Protein 8HT3 (pdb70)

Foldseek 3Di:
DAKAKPDQEDEEEAQAKDKIKIADDDDPFWFDDKWKWWAAPVDPDIHTDDADDQWHKDADGVRRMIMIMGGRDDQVSQTWMKMKTASDDPRIHIHPTYGYGYDD

Secondary structure (DSSP, 8-state):
-EEEEE-SEEEEETT--EEEEEEEES-SS---EEEEEEE-TT-SSPEEPPPBTTEEEEEETTTTEEEEEE-S--GGG-EEEEEEEESSSS-EEE---EEEEEE-

Solvent-accessible surface area: 5960 Å² total; per-residue (Å²): 69,87,9,24,8,75,45,156,73,20,88,64,75,54,49,71,51,2,52,0,78,4,16,7,126,115,33,125,125,44,8,94,43,17,5,1,26,60,57,38,134,78,67,112,186,81,48,114,14,114,62,42,71,78,29,50,68,76,64,71,119,119,125,48,49,5,20,0,62,0,108,92,0,60,63,136,4,44,6,45,0,21,0,50,0,55,12,20,65,242,71,16,60,63,9,67,5,0,144,3,65,4,94,136

Nearest PDB structures (foldseek):
  8ht3-assembly1_A  TM=1.010E+00  e=1.288E-20  Okamejei kenojei
  4hgk-assembly2_C  TM=9.627E-01  e=6.418E-14  Squalus acanthias
  2z8w-assembly2_C  TM=9.304E-01  e=5.181E-14  Orectolobus maculatus
  4hgm-assembly1_A  TM=9.399E-01  e=1.220E-12  Squalus acanthias
  5l8k-assembly1_B  TM=9.433E-01  e=1.512E-12  Orectolobus maculatus

Radius of gyration: 13.49 Å; Cα contacts (8 Å, |Δi|>4): 267; chains: 1; bounding box: 20×30×41 Å

Sequence (104 aa):
VHVAQTPRSATKESGETLTINCALRDTSYGLHSTAWYRQTPGQSRRDQLTIGGRYVKTVNKPQKTFSLQIRNLVVEDTATYTCRGWVGGREGYEGAGTKLTVKP

Structure (mmCIF, N/CA/C/O backbone):
data_8HT3
#
_entry.id   8HT3
#
_cell.length_a   43.901
_cell.length_b   72.213
_cell.length_c   70.139
_cell.angle_alpha   90.00
_cell.angle_beta   90.00
_cell.angle_gamma   90.00
#
_symmetry.space_group_name_H-M   'C 2 2 21'
#
loop_
_entity.id
_entity.type
_entity.pdbx_description
1 polymer 'New Antigen Receptor variable domain'
2 water water
#
loop_
_atom_site.group_PDB
_atom_site.id
_atom_site.type_symbol
_atom_site.label_atom_id
_atom_site.label_alt_id
_atom_site.label_comp_id
_atom_site.label_asym_id
_atom_site.label_entity_id
_atom_site.label_seq_id
_atom_site.pdbx_PDB_ins_code
_atom_site.Cartn_x
_atom_site.Cartn_y
_atom_site.Cartn_z
_atom_site.occupancy
_atom_site.B_iso_or_equiv
_atom_site.auth_seq_id
_atom_site.auth_comp_id
_atom_site.auth_asym_id
_atom_site.auth_atom_id
_atom_site.pdbx_PDB_model_num
ATOM 1 N N . VAL A 1 1 ? 26.091 27.692 22.423 1.00 15.38 1 VAL A N 1
ATOM 2 C CA . VAL A 1 1 ? 26.919 27.022 23.413 1.00 15.03 1 VAL A CA 1
ATOM 3 C C . VAL A 1 1 ? 27.188 27.915 24.623 1.00 20.90 1 VAL A C 1
ATOM 4 O O . VAL A 1 1 ? 27.571 29.079 24.490 1.00 19.14 1 VAL A O 1
ATOM 8 N N . HIS A 1 2 ? 26.968 27.353 25.809 1.00 16.00 2 HIS A N 1
ATOM 9 C CA . HIS A 1 2 ? 27.163 28.066 27.063 1.00 10.30 2 HIS A CA 1
ATOM 10 C C . HIS A 1 2 ? 27.261 27.044 28.186 1.00 14.47 2 HIS A C 1
ATOM 11 O O . HIS A 1 2 ? 27.077 25.842 27.979 1.00 9.89 2 HIS A O 1
ATOM 18 N N . VAL A 1 3 ? 27.550 27.542 29.385 1.00 12.40 3 VAL A N 1
ATOM 19 C CA . VAL A 1 3 ? 27.630 26.722 30.590 1.00 14.18 3 VAL A CA 1
ATOM 20 C C . VAL A 1 3 ? 26.664 27.298 31.615 1.00 11.24 3 VAL A C 1
ATOM 21 O O . VAL A 1 3 ? 26.777 28.472 31.991 1.00 14.55 3 VAL A O 1
ATOM 25 N N . ALA A 1 4 ? 25.716 26.480 32.062 1.00 14.43 4 ALA A N 1
ATOM 26 C CA . ALA A 1 4 ? 24.778 26.873 33.104 1.00 14.65 4 ALA A CA 1
ATOM 27 C C . ALA A 1 4 ? 25.365 26.504 34.461 1.00 9.55 4 ALA A C 1
ATOM 28 O O . ALA A 1 4 ? 25.590 25.324 34.744 1.00 19.03 4 ALA A O 1
ATOM 30 N N . GLN A 1 5 ? 25.613 27.509 35.295 1.00 15.82 5 GLN A N 1
ATOM 31 C CA . GLN A 1 5 ? 26.215 27.318 36.610 1.00 15.92 5 GLN A CA 1
ATOM 32 C C . GLN A 1 5 ? 25.175 27.585 37.691 1.00 15.82 5 GLN A C 1
ATOM 33 O O . GLN A 1 5 ? 24.616 28.685 37.764 1.00 15.82 5 GLN A O 1
ATOM 39 N N . THR A 1 6 ? 24.920 26.579 38.527 1.00 15.82 6 THR A N 1
ATOM 40 C CA . THR A 1 6 ? 24.037 26.711 39.670 1.00 16.76 6 THR A CA 1
ATOM 41 C C . THR A 1 6 ? 24.763 26.287 40.941 1.00 21.03 6 THR A C 1
ATOM 42 O O . THR A 1 6 ? 25.548 25.332 40.913 1.00 19.21 6 THR A O 1
ATOM 46 N N . PRO A 1 7 ? 24.531 26.973 42.071 1.00 15.82 7 PRO A N 1
ATOM 47 C CA . PRO A 1 7 ? 23.644 28.132 42.203 1.00 15.82 7 PRO A CA 1
ATOM 48 C C . PRO A 1 7 ? 24.325 29.450 41.845 1.00 16.34 7 PRO A C 1
ATOM 49 O O . PRO A 1 7 ? 25.553 29.523 41.834 1.00 28.88 7 PRO A O 1
ATOM 53 N N . ARG A 1 8 ? 23.526 30.480 41.556 1.00 11.86 8 ARG A N 1
ATOM 54 C CA . ARG A 1 8 ? 24.095 31.792 41.268 1.00 21.80 8 ARG A CA 1
ATOM 55 C C . ARG A 1 8 ? 24.716 32.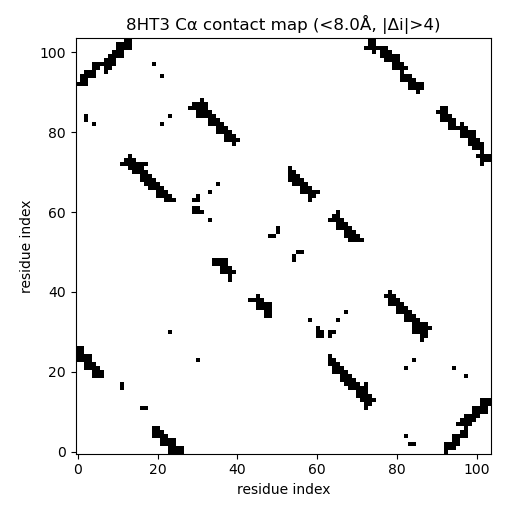419 42.510 1.00 15.17 8 ARG A C 1
ATOM 56 O O . ARG A 1 8 ? 25.719 33.133 42.408 1.00 13.93 8 ARG A O 1
ATOM 64 N N . SER A 1 9 ? 24.140 32.166 43.682 1.00 10.7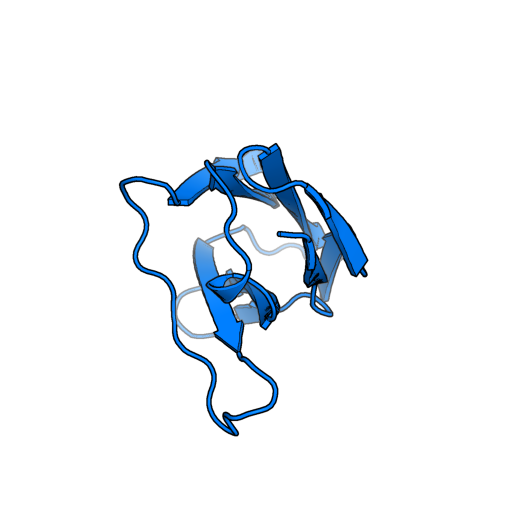7 9 SER A N 1
ATOM 65 C CA . SER A 1 9 ? 24.680 32.685 44.930 1.00 20.74 9 SER A CA 1
ATOM 66 C C . SER A 1 9 ? 24.222 31.781 46.065 1.00 19.42 9 SER A C 1
ATOM 67 O O . SER A 1 9 ? 23.204 31.093 45.960 1.00 19.36 9 SER A O 1
ATOM 70 N N . ALA A 1 10 ? 24.990 31.789 47.152 1.00 10.8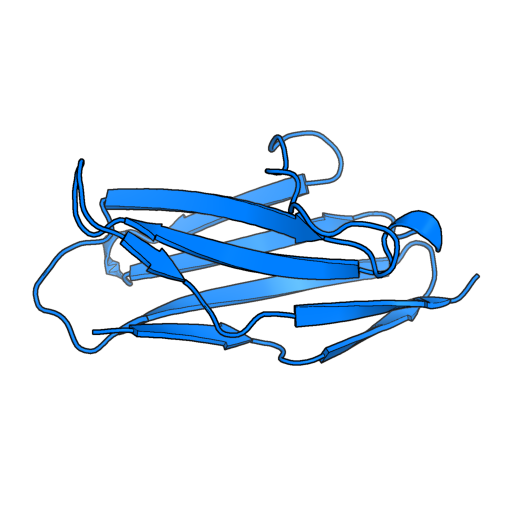6 10 ALA A N 1
ATOM 71 C CA . ALA A 1 10 ? 24.698 30.908 48.273 1.00 11.89 10 ALA A CA 1
ATOM 72 C C . ALA A 1 10 ? 25.292 31.482 49.551 1.00 12.63 10 ALA A C 1
ATOM 73 O O . ALA A 1 10 ? 26.379 32.066 49.532 1.00 11.76 10 ALA A O 1
ATOM 75 N N . THR A 1 11 ? 24.567 31.307 50.654 1.00 7.95 11 THR A N 1
ATOM 76 C CA . THR A 1 11 ? 25.037 31.646 51.991 1.00 9.70 11 THR A CA 1
ATOM 77 C C . THR A 1 11 ? 25.030 30.375 52.826 1.00 14.37 11 THR A C 1
ATOM 78 O O . THR A 1 11 ? 23.989 29.721 52.956 1.00 23.22 11 THR A O 1
ATOM 82 N N . LYS A 1 12 ? 26.185 30.023 53.385 1.00 12.79 12 LYS A N 1
ATOM 83 C CA . LYS A 1 12 ? 26.341 28.774 54.112 1.00 12.75 12 LYS A CA 1
ATOM 84 C C . LYS A 1 12 ? 26.998 29.030 55.462 1.00 20.46 12 LYS A C 1
ATOM 85 O O . LYS A 1 12 ? 27.638 30.061 55.684 1.00 12.92 12 LYS A O 1
ATOM 91 N N . GLU A 1 13 ? 26.824 28.067 56.364 1.00 16.16 13 GLU A N 1
ATOM 92 C CA . GLU A 1 13 ? 27.466 28.101 57.668 1.00 20.10 13 GLU A CA 1
ATOM 93 C C . GLU A 1 13 ? 28.897 27.584 57.569 1.00 15.22 13 GLU A C 1
ATOM 94 O O . GLU A 1 13 ? 29.277 26.902 56.614 1.00 20.07 13 GLU A O 1
ATOM 100 N N . SER A 1 14 ? 29.694 27.911 58.583 1.00 14.82 14 SER A N 1
ATOM 101 C CA . SER A 1 14 ? 31.015 27.312 58.697 1.00 12.14 14 SER A CA 1
ATOM 102 C C . SER A 1 14 ? 30.883 25.819 58.966 1.00 14.79 14 SER A C 1
ATOM 103 O O . SER A 1 14 ? 30.028 25.384 59.742 1.00 18.39 14 SER A O 1
ATOM 106 N N . GLY A 1 15 ? 31.730 25.031 58.310 1.00 11.96 15 GLY A N 1
ATOM 107 C CA . GLY A 1 15 ? 31.688 23.591 58.441 1.00 12.50 15 GLY A CA 1
ATOM 108 C C . GLY A 1 15 ? 30.711 22.888 57.525 1.00 20.51 15 GLY A C 1
ATOM 109 O O . GLY A 1 15 ? 30.663 21.651 57.532 1.00 24.14 15 GLY A O 1
ATOM 110 N N . GLU A 1 16 ? 29.930 23.628 56.742 1.00 18.07 16 GLU A N 1
ATOM 111 C CA . GLU A 1 16 ? 29.008 23.036 55.788 1.00 21.48 16 GLU A CA 1
ATOM 112 C C . GLU A 1 16 ? 29.732 22.742 54.475 1.00 22.95 16 GLU A C 1
ATOM 113 O O . GLU A 1 16 ? 30.930 22.990 54.322 1.00 17.37 16 GLU A O 1
ATOM 119 N N . THR A 1 17 ? 28.992 22.203 53.509 1.00 17.04 17 THR A N 1
ATOM 120 C CA . THR A 1 17 ? 29.525 21.885 52.192 1.00 16.09 17 THR A CA 1
ATOM 121 C C . THR A 1 17 ? 28.735 22.641 51.134 1.00 16.72 17 THR A C 1
ATOM 122 O O . THR A 1 17 ? 27.500 22.656 51.167 1.00 23.04 17 THR A O 1
ATOM 126 N N . LEU A 1 18 ? 29.449 23.274 50.208 1.00 9.95 18 LEU A N 1
ATOM 127 C CA . LEU A 1 18 ? 28.844 23.928 49.057 1.00 9.16 18 LEU A CA 1
ATOM 128 C C . LEU A 1 18 ? 29.003 23.045 47.828 1.00 7.79 18 LEU A C 1
ATOM 129 O O . LEU A 1 18 ? 30.061 22.446 47.614 1.00 15.28 18 LEU A O 1
ATOM 134 N N . THR A 1 19 ? 27.946 22.962 47.024 1.00 10.77 19 THR A N 1
ATOM 135 C CA . THR A 1 19 ? 27.959 22.191 45.787 1.00 13.46 19 THR A CA 1
ATOM 136 C C . THR A 1 19 ? 27.557 23.105 44.640 1.00 9.15 19 THR A C 1
ATOM 137 O O . THR A 1 19 ? 26.490 23.725 44.682 1.00 14.05 19 THR A O 1
ATOM 141 N N . ILE A 1 20 ? 28.413 23.194 43.626 1.00 11.03 20 ILE A N 1
ATOM 142 C CA . ILE A 1 20 ? 28.151 23.978 42.425 1.00 19.45 20 ILE A CA 1
ATOM 143 C C . ILE A 1 20 ? 27.983 23.014 41.261 1.00 15.95 20 ILE A C 1
ATOM 144 O O . ILE A 1 20 ? 28.857 22.176 41.015 1.00 15.22 20 ILE A O 1
ATOM 149 N N . ASN A 1 21 ? 26.868 23.132 40.547 1.00 15.78 21 ASN A N 1
ATOM 150 C CA . ASN A 1 21 ? 26.563 22.268 39.415 1.00 19.14 21 ASN A CA 1
ATOM 151 C C . ASN A 1 21 ? 26.681 23.059 38.120 1.00 17.34 21 ASN A C 1
ATOM 152 O O . ASN A 1 21 ? 26.106 24.146 37.997 1.00 18.39 21 ASN A O 1
ATOM 157 N N . CYS A 1 22 ? 27.421 22.511 37.160 1.00 10.53 22 CYS A N 1
ATOM 158 C CA . CYS A 1 22 ? 27.597 23.137 35.859 1.00 13.00 22 CYS A CA 1
ATOM 159 C C . CYS A 1 22 ? 27.261 22.137 34.763 1.00 14.38 22 CYS A C 1
ATOM 160 O O . CYS A 1 22 ? 27.441 20.928 34.927 1.00 14.29 22 CYS A O 1
ATOM 163 N N . ALA A 1 23 ? 26.768 22.658 33.642 1.00 9.66 23 ALA A N 1
ATOM 164 C CA . ALA A 1 23 ? 26.342 21.826 32.523 1.00 11.62 23 ALA A CA 1
ATOM 165 C C . ALA A 1 23 ? 26.718 22.508 31.219 1.00 9.89 23 ALA A C 1
ATOM 166 O O . ALA A 1 23 ? 26.330 23.656 30.982 1.00 10.05 23 ALA A O 1
ATOM 168 N N . LEU A 1 24 ? 27.478 21.806 30.383 1.00 12.47 24 LEU A N 1
ATOM 169 C CA . LEU A 1 24 ? 27.713 22.260 29.019 1.00 15.19 24 LEU A CA 1
ATOM 170 C C . LEU A 1 24 ? 26.446 22.053 28.198 1.00 13.71 24 LEU A C 1
ATOM 171 O O . LEU A 1 24 ? 25.891 20.951 28.167 1.00 18.06 24 LEU A O 1
ATOM 176 N N . ARG A 1 25 ? 25.980 23.112 27.539 1.00 17.59 25 ARG A N 1
ATOM 177 C CA . ARG A 1 25 ? 24.673 23.084 26.899 1.00 19.39 25 ARG A CA 1
ATOM 178 C C . ARG A 1 25 ? 24.735 23.736 25.525 1.00 11.01 25 ARG A C 1
ATOM 179 O O . ARG A 1 25 ? 25.654 24.497 25.212 1.00 16.58 25 ARG A O 1
ATOM 187 N N . ASP A 1 26 ? 23.728 23.414 24.708 1.00 8.95 26 ASP A N 1
ATOM 188 C CA . ASP A 1 26 ? 23.523 24.024 23.393 1.00 11.76 26 ASP A CA 1
ATOM 189 C C . ASP A 1 26 ? 24.749 23.855 22.496 1.00 12.37 26 ASP A C 1
ATOM 190 O O . ASP A 1 26 ? 25.220 24.800 21.861 1.00 15.31 26 ASP A O 1
ATOM 195 N N . THR A 1 27 ? 25.260 22.629 22.436 1.00 8.33 27 THR A N 1
ATOM 196 C CA . THR A 1 27 ? 26.419 22.351 21.603 1.00 11.47 27 THR A CA 1
ATOM 197 C C . THR A 1 27 ? 26.440 20.874 21.244 1.00 17.66 27 THR A C 1
ATOM 198 O O . THR A 1 27 ? 25.990 20.024 22.017 1.00 14.14 27 THR A O 1
ATOM 202 N N . SER A 1 28 ? 26.953 20.586 20.052 1.00 12.71 28 SER A N 1
ATOM 203 C CA . SER A 1 28 ? 27.198 19.218 19.623 1.00 12.37 28 SER A CA 1
ATOM 204 C C . SER A 1 28 ? 28.575 18.725 20.038 1.00 13.00 28 SER A C 1
ATOM 205 O O . SER A 1 28 ? 28.894 17.552 19.820 1.00 13.71 28 SER A O 1
ATOM 208 N N . TYR A 1 29 ? 29.391 19.597 20.623 1.00 12.01 29 TYR A N 1
ATOM 209 C CA . TYR A 1 29 ? 30.694 19.208 21.132 1.00 16.80 29 TYR A CA 1
ATOM 210 C C . TYR A 1 29 ? 30.544 18.399 22.416 1.00 12.97 29 TYR A C 1
ATOM 211 O O . TYR A 1 29 ? 29.540 18.487 23.127 1.00 8.11 29 TYR A O 1
ATOM 220 N N . GLY A 1 30 ? 31.568 17.601 22.710 1.00 10.91 30 GLY A N 1
ATOM 221 C CA . GLY A 1 30 ? 31.627 16.902 23.975 1.00 15.39 30 GLY A CA 1
ATOM 222 C C . GLY A 1 30 ? 32.304 17.731 25.051 1.00 21.07 30 GLY A C 1
ATOM 223 O O . GLY A 1 30 ? 32.857 18.800 24.795 1.00 18.18 30 GLY A O 1
ATOM 224 N N . LEU A 1 31 ? 32.249 17.222 26.278 1.00 14.90 31 LEU A N 1
ATOM 225 C CA . LEU A 1 31 ? 32.912 17.862 27.408 1.00 10.79 31 LEU A CA 1
ATOM 226 C C . LEU A 1 31 ? 34.349 17.357 27.461 1.00 10.85 31 LEU A C 1
ATOM 227 O O . LEU A 1 31 ? 34.596 16.197 27.808 1.00 1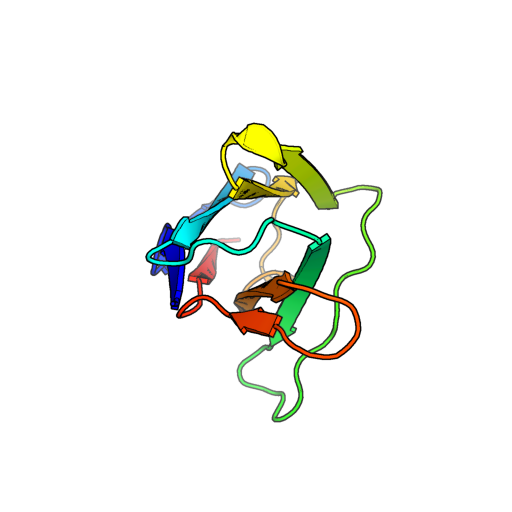7.44 31 LEU A O 1
ATOM 232 N N . HIS A 1 32 ? 35.296 18.228 27.112 1.00 18.29 32 HIS A N 1
ATOM 233 C CA . HIS A 1 32 ? 36.691 17.818 26.989 1.00 21.07 32 HIS A CA 1
ATOM 234 C C . HIS A 1 32 ? 37.381 17.759 28.348 1.00 19.51 32 HIS A C 1
ATOM 235 O O . HIS A 1 32 ? 37.938 16.723 28.725 1.00 31.77 32 HIS A O 1
ATOM 242 N N . SER A 1 33 ? 37.357 18.861 29.093 1.00 20.45 33 SER A N 1
ATOM 243 C CA . SER A 1 33 ? 37.990 18.922 30.404 1.00 17.74 33 SER A CA 1
ATOM 244 C C . SER A 1 33 ? 37.344 20.051 31.194 1.00 14.21 33 SER A C 1
ATOM 245 O O . SER A 1 33 ? 36.561 20.840 30.660 1.00 16.71 33 SER A O 1
ATOM 248 N N . THR A 1 34 ? 37.680 20.116 32.481 1.00 13.68 34 THR A N 1
ATOM 249 C CA . THR A 1 34 ? 37.046 21.058 33.392 1.00 15.16 34 THR A CA 1
ATOM 250 C C . THR A 1 34 ? 38.092 21.738 34.265 1.00 13.92 34 THR A C 1
ATOM 251 O O . THR A 1 34 ? 39.173 21.196 34.508 1.00 22.92 34 THR A O 1
ATOM 255 N N . ALA A 1 35 ? 37.749 22.935 34.736 1.00 9.82 35 ALA A N 1
ATOM 256 C CA . ALA A 1 35 ? 38.571 23.668 35.687 1.00 13.28 35 ALA A CA 1
ATOM 257 C C . ALA A 1 35 ? 37.662 24.537 36.543 1.00 11.65 35 ALA A C 1
ATOM 258 O O . ALA A 1 35 ? 36.542 24.875 36.149 1.00 12.38 35 ALA A O 1
ATOM 260 N N . TRP A 1 36 ? 38.157 24.897 37.725 1.00 10.08 36 TRP A N 1
ATOM 261 C CA . TRP A 1 36 ? 37.401 25.698 38.676 1.00 11.13 36 TRP A CA 1
ATOM 262 C C . TRP A 1 36 ? 38.265 26.844 39.178 1.00 9.92 36 TRP A C 1
ATOM 263 O O . TRP A 1 36 ? 39.458 26.665 39.442 1.00 9.75 36 TRP A O 1
ATOM 274 N N . TYR A 1 37 ? 37.656 28.021 39.305 1.00 6.73 37 TYR A N 1
ATOM 275 C CA . TYR A 1 37 ? 38.373 29.238 39.650 1.00 4.47 37 TYR A CA 1
ATOM 276 C C . TYR A 1 37 ? 37.690 29.938 40.816 1.00 7.55 37 TYR A C 1
ATOM 277 O O . TYR A 1 37 ? 36.489 29.772 41.046 1.00 7.93 37 TYR A O 1
ATOM 286 N N . ARG A 1 38 ? 38.474 30.724 41.552 1.00 6.52 38 ARG A N 1
ATOM 287 C CA . ARG A 1 38 ? 37.983 31.468 42.702 1.00 4.55 38 ARG A CA 1
ATOM 288 C C . ARG A 1 38 ? 38.546 32.881 42.665 1.00 8.18 38 ARG A C 1
ATOM 289 O O . ARG A 1 38 ? 39.721 33.079 42.343 1.00 8.72 38 ARG A O 1
ATOM 297 N N . GLN A 1 39 ? 37.704 33.858 42.995 1.00 7.68 39 GLN A N 1
ATOM 298 C CA . GLN A 1 39 ? 38.114 35.257 43.000 1.00 11.91 39 GLN A CA 1
ATOM 299 C C . GLN A 1 39 ? 37.398 35.987 44.125 1.00 10.93 39 GLN A C 1
ATOM 300 O O . GLN A 1 39 ? 36.165 35.963 44.198 1.00 6.68 39 GLN A O 1
ATOM 306 N N . THR A 1 40 ? 38.173 36.635 44.994 1.00 6.78 40 THR A N 1
ATOM 307 C CA . THR A 1 40 ? 37.650 37.430 46.093 1.00 9.91 40 THR A CA 1
ATOM 308 C C . THR A 1 40 ? 37.525 38.890 45.678 1.00 10.15 40 THR A C 1
ATOM 309 O O . THR A 1 40 ? 38.134 39.319 44.693 1.00 11.68 40 THR A O 1
ATOM 313 N N . PRO A 1 41 ? 36.725 39.682 46.400 1.00 8.28 41 PRO A N 1
ATOM 314 C CA . PRO A 1 41 ? 36.638 41.118 46.082 1.00 8.49 41 PRO A CA 1
ATOM 315 C C . PRO A 1 41 ? 37.976 41.836 46.117 1.00 10.79 41 PRO A C 1
ATOM 316 O O . PRO A 1 41 ? 38.122 42.873 45.458 1.00 9.94 41 PRO A O 1
ATOM 320 N N . GLY A 1 42 ? 38.955 41.322 46.856 1.00 12.48 42 GLY A N 1
ATOM 321 C CA . GLY A 1 42 ? 40.272 41.918 46.898 1.00 9.92 42 GLY A CA 1
ATOM 322 C C . GLY A 1 42 ? 41.187 41.568 45.748 1.00 12.13 42 GLY A C 1
ATOM 323 O O . GLY A 1 42 ? 42.353 41.970 45.762 1.00 11.47 42 GLY A O 1
ATOM 324 N N . GLN A 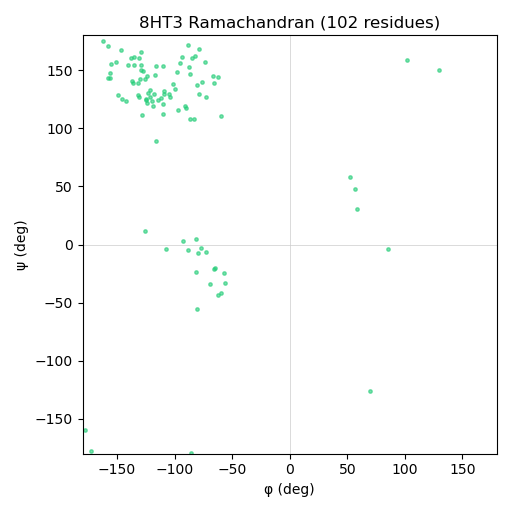1 43 ? 40.697 40.839 44.747 1.00 16.43 43 GLN A N 1
ATOM 325 C CA . GLN A 1 43 ? 41.506 40.388 43.624 1.00 12.21 43 GLN A CA 1
ATOM 326 C C . GLN A 1 43 ? 40.891 40.849 42.310 1.00 10.94 43 GLN A C 1
ATOM 327 O O . GLN A 1 43 ? 39.665 40.911 42.174 1.00 9.73 43 GLN A O 1
ATOM 333 N N . SER A 1 44 ? 41.750 41.166 41.342 1.00 13.42 44 SER A N 1
ATOM 334 C CA . SER A 1 44 ? 41.325 41.429 39.973 1.00 17.78 44 SER A CA 1
ATOM 335 C C . SER A 1 44 ? 41.714 40.304 39.024 1.00 14.93 44 SER A C 1
ATOM 336 O O . SER A 1 44 ? 41.369 40.353 37.837 1.00 17.53 44 SER A O 1
ATOM 339 N N . ARG A 1 45 ? 42.436 39.306 39.520 1.00 10.20 45 ARG A N 1
ATOM 340 C CA . ARG A 1 45 ? 42.658 38.041 38.843 1.00 14.55 45 ARG A CA 1
ATOM 341 C C . ARG A 1 45 ? 42.037 36.928 39.679 1.00 21.54 45 ARG A C 1
ATOM 342 O O . ARG A 1 45 ? 42.007 36.997 40.913 1.00 17.20 45 ARG A O 1
ATOM 350 N N . ARG A 1 46 ? 41.516 35.913 39.003 1.00 8.76 46 ARG A N 1
ATOM 351 C CA . ARG A 1 46 ? 41.011 34.732 39.682 1.00 10.30 46 ARG A CA 1
ATOM 352 C C . ARG A 1 46 ? 42.139 33.728 39.897 1.00 10.55 46 ARG A C 1
ATOM 353 O O . ARG A 1 46 ? 43.115 33.690 39.144 1.00 7.85 46 ARG A O 1
ATOM 361 N N . ASP A 1 47 ? 41.997 32.917 40.940 1.00 10.47 47 ASP A N 1
ATOM 362 C CA . ASP A 1 47 ? 42.894 31.798 41.194 1.00 9.69 47 ASP A CA 1
ATOM 363 C C . ASP A 1 47 ? 42.231 30.517 40.709 1.00 12.50 47 ASP A C 1
ATOM 364 O O . ASP A 1 47 ? 41.048 30.289 40.981 1.00 14.07 47 ASP A O 1
ATOM 369 N N . GLN A 1 48 ? 42.981 29.686 39.991 1.00 13.01 48 GLN A N 1
ATOM 370 C CA . GLN A 1 48 ? 42.489 28.355 39.669 1.00 11.93 48 GLN A CA 1
ATOM 371 C C . GLN A 1 48 ? 42.658 27.457 40.885 1.00 7.92 48 GLN A C 1
ATOM 372 O O . GLN A 1 48 ? 43.741 27.393 41.475 1.00 7.87 48 GLN A O 1
ATOM 378 N N . LEU A 1 49 ? 41.583 26.776 41.267 1.00 6.98 49 LEU A N 1
ATOM 379 C CA . LEU A 1 49 ? 41.627 25.883 42.413 1.00 11.04 49 LEU A CA 1
ATOM 380 C C . LEU A 1 49 ? 42.341 24.589 42.052 1.00 14.75 49 LEU A C 1
ATOM 381 O O . LEU A 1 49 ? 42.171 24.053 40.953 1.00 8.93 49 LEU A O 1
ATOM 386 N N . THR A 1 50 ? 43.151 24.093 42.982 1.00 11.87 50 THR A N 1
ATOM 387 C CA . THR A 1 50 ? 43.745 22.768 42.861 1.00 10.53 50 THR A CA 1
ATOM 388 C C . THR A 1 50 ? 42.813 21.760 43.520 1.00 16.29 50 THR A C 1
ATOM 389 O O . THR A 1 50 ? 42.524 21.866 44.718 1.00 15.14 50 THR A O 1
ATOM 393 N N . ILE A 1 51 ? 42.331 20.795 42.736 1.00 13.28 51 ILE A N 1
ATOM 394 C CA . ILE A 1 51 ? 41.459 19.765 43.281 1.00 15.93 51 ILE A CA 1
ATOM 395 C C . ILE A 1 51 ? 42.243 18.892 44.253 1.00 13.00 51 ILE A C 1
ATOM 396 O O . ILE A 1 51 ? 43.442 18.638 44.076 1.00 13.24 51 ILE A O 1
ATOM 401 N N . GLY A 1 52 ? 41.562 18.439 45.298 1.00 15.87 52 GLY A N 1
ATOM 402 C CA . GLY A 1 52 ? 42.185 17.649 46.345 1.00 7.63 52 GLY A CA 1
ATOM 403 C C . GLY A 1 52 ? 41.834 18.235 47.697 1.00 13.84 52 GLY A C 1
ATOM 404 O O . GLY A 1 52 ? 41.609 19.440 47.841 1.00 15.31 52 GLY A O 1
ATOM 405 N N . GLY A 1 53 ? 41.780 17.370 48.703 1.00 14.72 53 GLY A N 1
ATOM 406 C CA . GLY A 1 53 ? 41.438 17.834 50.037 1.00 10.38 53 GLY A CA 1
ATOM 407 C C . GLY A 1 53 ? 39.983 18.254 50.107 1.00 13.24 53 GLY A C 1
ATOM 408 O O . GLY A 1 53 ? 39.075 17.494 49.752 1.00 12.64 53 GLY A O 1
ATOM 409 N N . ARG A 1 54 ? 39.753 19.485 50.570 1.00 12.36 54 ARG A N 1
ATOM 410 C CA . ARG A 1 54 ? 38.394 19.999 50.705 1.00 10.42 54 ARG A CA 1
ATOM 411 C C . ARG A 1 54 ? 37.693 20.157 49.362 1.00 15.20 54 ARG A C 1
ATOM 412 O O . ARG A 1 54 ? 36.459 20.194 49.323 1.00 14.35 54 ARG A O 1
ATOM 420 N N . TYR A 1 55 ? 38.445 20.251 48.268 1.00 14.37 55 TYR A N 1
ATOM 421 C CA . TYR A 1 55 ? 37.884 20.463 46.940 1.00 11.28 55 TYR A CA 1
ATOM 422 C C . TYR A 1 55 ? 37.760 19.122 46.227 1.00 12.27 55 TYR A C 1
ATOM 423 O O . TYR A 1 55 ? 38.770 18.468 45.945 1.00 10.72 55 TYR A O 1
ATOM 432 N N . VAL A 1 56 ? 36.525 18.718 45.940 1.00 13.14 56 VAL A N 1
ATOM 433 C CA . VAL A 1 56 ? 36.233 17.464 45.258 1.00 16.35 56 VAL A CA 1
ATOM 434 C C . VAL A 1 56 ? 35.463 17.781 43.984 1.00 14.72 56 VAL A C 1
ATOM 435 O O . VAL A 1 56 ? 34.439 18.473 44.028 1.00 14.97 56 VAL A O 1
ATOM 439 N N . LYS A 1 57 ? 35.954 17.277 42.857 1.00 14.91 57 LYS A N 1
ATOM 440 C CA . LYS A 1 57 ? 35.338 17.505 41.561 1.00 17.02 57 LYS A CA 1
ATOM 441 C C . LYS A 1 57 ? 34.707 16.220 41.040 1.00 16.10 57 LYS A C 1
ATOM 442 O O . LYS A 1 57 ? 35.120 15.112 41.397 1.00 16.67 57 LYS A O 1
ATOM 448 N N . THR A 1 58 ? 33.686 16.383 40.202 1.00 16.76 58 THR A N 1
ATOM 449 C CA . THR A 1 58 ? 33.054 15.277 39.498 1.00 17.89 58 THR A CA 1
ATOM 450 C C . THR A 1 58 ? 32.800 15.705 38.062 1.00 21.70 58 THR A C 1
ATOM 451 O O . THR A 1 58 ? 32.437 16.857 37.809 1.00 16.88 58 THR A O 1
ATOM 455 N N . VAL A 1 59 ? 33.005 14.782 37.125 1.00 15.98 59 VAL A N 1
ATOM 456 C CA . VAL A 1 59 ? 32.788 15.038 35.706 1.00 19.55 59 VAL A CA 1
ATOM 457 C C . VAL A 1 59 ? 31.950 13.905 35.133 1.00 13.88 59 VAL A C 1
ATOM 458 O O . VAL A 1 59 ? 32.298 12.730 35.290 1.00 16.84 59 VAL A O 1
ATOM 462 N N . ASN A 1 60 ? 30.848 14.258 34.476 1.00 8.46 60 ASN A N 1
ATOM 463 C CA . ASN A 1 60 ? 29.999 13.309 33.760 1.00 6.80 60 ASN A CA 1
ATOM 464 C C . ASN A 1 60 ? 30.055 13.698 32.286 1.00 6.58 60 ASN A C 1
ATOM 465 O O . ASN A 1 60 ? 29.242 14.495 31.812 1.00 9.30 60 ASN A O 1
ATOM 470 N N . LYS A 1 61 ? 31.027 13.136 31.568 1.00 6.47 61 LYS A N 1
ATOM 471 C CA . LYS A 1 61 ? 31.216 13.500 30.167 1.00 10.82 61 LYS A CA 1
ATOM 472 C C . LYS A 1 61 ? 30.023 13.156 29.279 1.00 11.14 61 LYS A C 1
ATOM 473 O O . LYS A 1 61 ? 29.666 13.994 28.433 1.00 13.35 61 LYS A O 1
ATOM 479 N N . PRO A 1 62 ? 29.380 11.984 29.391 1.00 9.38 62 PRO A N 1
ATOM 480 C CA . PRO A 1 62 ? 28.175 11.757 28.573 1.00 9.21 62 PRO A CA 1
ATOM 481 C C . PRO A 1 62 ? 27.067 12.758 28.846 1.00 10.05 62 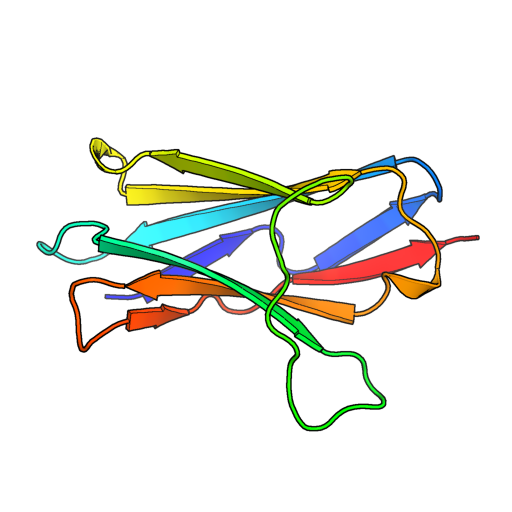PRO A C 1
ATOM 482 O O . PRO A 1 62 ? 26.421 13.233 27.904 1.00 13.40 62 PRO A O 1
ATOM 486 N N . GLN A 1 63 ? 26.829 13.096 30.113 1.00 9.02 63 GLN A N 1
ATOM 487 C CA . GLN A 1 63 ? 25.816 14.085 30.457 1.00 8.43 63 GLN A CA 1
ATOM 488 C C . GLN A 1 63 ? 26.294 15.517 30.263 1.00 10.14 63 GLN A C 1
ATOM 489 O O . GLN A 1 63 ? 25.483 16.442 30.388 1.00 6.97 63 GLN A O 1
ATOM 495 N N . LYS A 1 64 ? 27.581 15.718 29.962 1.00 10.65 64 LYS A N 1
ATOM 496 C CA . LYS A 1 64 ? 28.171 17.048 29.789 1.00 13.69 64 LYS A CA 1
ATOM 497 C C . LYS A 1 64 ? 28.006 17.908 31.040 1.00 10.41 64 LYS A C 1
ATOM 498 O O . LYS A 1 64 ? 27.899 19.134 30.954 1.00 10.07 64 LYS A O 1
ATOM 504 N N . THR A 1 65 ? 27.987 17.274 32.208 1.00 8.03 65 THR A N 1
ATOM 505 C CA . THR A 1 65 ? 27.843 17.967 33.478 1.00 9.56 65 THR A CA 1
ATOM 506 C C . THR A 1 65 ? 29.095 17.771 34.321 1.00 13.70 65 THR A C 1
ATOM 507 O O . THR A 1 65 ? 29.818 16.782 34.172 1.00 10.78 65 THR A O 1
ATOM 511 N N . PHE A 1 66 ? 29.342 18.728 35.213 1.00 12.24 66 PHE A N 1
ATOM 512 C CA . PHE A 1 66 ? 30.480 18.657 36.116 1.00 10.05 66 PHE A CA 1
ATOM 513 C C . PHE A 1 66 ? 30.202 19.547 37.317 1.00 12.62 66 PHE A C 1
ATOM 514 O O . PHE A 1 66 ? 29.598 20.614 37.177 1.00 15.02 66 PHE A O 1
ATOM 522 N N . SER A 1 67 ? 30.634 19.097 38.494 1.00 15.07 67 SER A N 1
ATOM 523 C CA . SER A 1 67 ? 30.301 19.771 39.740 1.00 18.23 67 SER A CA 1
ATOM 524 C C . SER A 1 67 ? 31.534 19.884 40.625 1.00 18.06 67 SER A C 1
ATOM 525 O O . SER A 1 67 ? 32.527 19.175 40.444 1.00 12.01 67 SER A O 1
ATOM 528 N N . LEU A 1 68 ? 31.453 20.798 41.592 1.00 13.94 68 LEU A N 1
ATOM 529 C CA . LEU A 1 68 ? 32.505 21.022 42.573 1.00 12.06 68 LEU A CA 1
ATOM 530 C C . LEU A 1 68 ? 31.904 21.028 43.969 1.00 16.06 68 LEU A C 1
ATOM 531 O O . LEU A 1 68 ? 30.801 21.541 44.179 1.00 16.25 68 LEU A O 1
ATOM 536 N N . GLN A 1 69 ? 32.637 20.458 44.922 1.00 13.43 69 GLN A N 1
ATOM 537 C CA . GLN A 1 69 ? 32.239 20.439 46.321 1.00 14.30 69 GLN A CA 1
ATOM 538 C C . GLN A 1 69 ? 33.350 21.044 47.165 1.00 15.86 69 GLN A C 1
ATOM 539 O O . GLN A 1 69 ? 34.501 20.599 47.094 1.00 19.08 69 GLN A O 1
ATOM 545 N N . ILE A 1 70 ? 33.008 22.060 47.952 1.00 7.57 70 ILE A N 1
ATOM 546 C CA . ILE A 1 70 ? 33.929 22.672 48.903 1.00 9.63 70 ILE A CA 1
ATOM 547 C C . ILE A 1 70 ? 33.451 22.290 50.296 1.00 15.59 70 ILE A C 1
ATOM 548 O O . ILE A 1 70 ? 32.385 22.733 50.742 1.00 18.41 70 ILE A O 1
ATOM 553 N N . ARG A 1 71 ? 34.235 21.469 50.984 1.00 18.71 71 ARG A N 1
ATOM 554 C CA . ARG A 1 71 ? 33.875 20.944 52.292 1.00 18.69 71 ARG A CA 1
ATOM 555 C C . ARG A 1 71 ? 34.482 21.793 53.402 1.00 13.32 71 ARG A C 1
ATOM 556 O O . ARG A 1 71 ? 35.483 22.487 53.208 1.00 13.16 71 ARG A O 1
ATOM 564 N N . ASN A 1 72 ? 33.852 21.728 54.574 1.00 14.99 72 ASN A N 1
ATOM 565 C CA . ASN A 1 72 ? 34.323 22.401 55.785 1.00 15.47 72 ASN A CA 1
ATOM 566 C C . ASN A 1 72 ? 34.569 23.888 55.526 1.00 11.37 72 ASN A C 1
ATOM 567 O O . ASN A 1 72 ? 35.667 24.413 55.721 1.00 9.79 72 ASN A O 1
ATOM 572 N N . LEU A 1 73 ? 33.510 24.562 55.079 1.00 12.69 73 LEU A N 1
ATOM 573 C CA . LEU A 1 73 ? 33.621 25.955 54.667 1.00 11.03 73 LEU A CA 1
ATOM 574 C C . LEU A 1 73 ? 34.050 26.845 55.827 1.00 13.86 73 LEU A C 1
ATOM 575 O O . LEU A 1 73 ? 33.669 26.624 56.980 1.00 14.16 73 LEU A O 1
ATOM 580 N N . VAL A 1 74 ? 34.858 27.855 55.509 1.00 10.88 74 VAL A N 1
ATOM 581 C CA . VAL A 1 74 ? 35.262 28.886 56.453 1.00 15.03 74 VAL A CA 1
ATOM 582 C C . VAL A 1 74 ? 34.994 30.242 55.814 1.00 13.94 74 VAL A C 1
ATOM 583 O O . VAL A 1 74 ? 34.756 30.350 54.611 1.00 19.94 74 VAL A O 1
ATOM 587 N N . VAL A 1 75 ? 35.029 31.286 56.648 1.00 19.91 75 VAL A N 1
ATOM 588 C CA . VAL A 1 75 ? 34.755 32.640 56.172 1.00 18.88 75 VAL A CA 1
ATOM 589 C C . VAL A 1 75 ? 35.683 33.012 55.025 1.00 14.69 75 VAL A C 1
ATOM 590 O O . VAL A 1 75 ? 35.288 33.738 54.104 1.00 9.02 75 VAL A O 1
ATOM 594 N N . GLU A 1 76 ? 36.918 32.506 55.045 1.00 13.14 76 GLU A N 1
ATOM 595 C CA . GLU A 1 76 ? 37.888 32.829 54.006 1.00 21.94 76 GLU A CA 1
ATOM 596 C C . GLU A 1 76 ? 37.469 32.310 52.635 1.00 21.94 76 GLU A C 1
ATOM 597 O O . GLU A 1 76 ? 37.960 32.815 51.620 1.00 24.85 76 GLU A O 1
ATOM 603 N N . ASP A 1 77 ? 36.573 31.320 52.580 1.00 18.12 77 ASP A N 1
ATOM 604 C CA . ASP A 1 77 ? 36.083 30.810 51.305 1.00 16.88 77 ASP A CA 1
ATOM 605 C C . ASP A 1 77 ? 35.126 31.771 50.613 1.00 15.91 77 ASP A C 1
ATOM 606 O O . ASP A 1 77 ? 34.737 31.509 49.469 1.00 12.43 77 ASP A O 1
ATOM 611 N N . THR A 1 78 ? 34.738 32.864 51.275 1.00 14.84 78 THR A N 1
ATOM 612 C CA . THR A 1 78 ? 33.852 33.862 50.688 1.00 11.21 78 THR A CA 1
ATOM 613 C C . THR A 1 78 ? 34.465 34.452 49.428 1.00 8.29 78 THR A C 1
ATOM 614 O O . THR A 1 78 ? 35.458 35.184 49.500 1.00 13.37 78 THR A O 1
ATOM 618 N N . ALA A 1 79 ? 33.878 34.144 48.277 1.00 8.11 79 ALA A N 1
ATOM 619 C CA . ALA A 1 79 ? 34.398 34.585 46.988 1.00 9.62 79 ALA A CA 1
ATOM 620 C C . ALA A 1 79 ? 33.390 34.214 45.909 1.00 8.24 79 ALA A C 1
ATOM 621 O O . ALA A 1 79 ? 32.316 33.670 46.190 1.00 8.24 79 ALA A O 1
ATOM 623 N N . THR A 1 80 ? 33.746 34.518 44.665 1.00 11.06 80 THR A N 1
ATOM 624 C CA . THR A 1 80 ? 32.980 34.113 43.496 1.00 6.48 80 THR A CA 1
ATOM 625 C C . THR A 1 80 ? 33.698 32.956 42.814 1.00 6.78 80 THR A C 1
ATOM 626 O O . THR A 1 80 ? 34.889 33.057 42.500 1.00 2.98 80 THR A O 1
ATOM 630 N N . TYR A 1 81 ? 32.979 31.861 42.592 1.00 9.17 81 TYR A N 1
ATOM 631 C CA . TYR A 1 81 ? 33.548 30.650 42.018 1.00 6.67 81 TYR A CA 1
ATOM 632 C C . TYR A 1 81 ? 33.025 30.458 40.601 1.00 10.23 81 TYR A C 1
ATOM 633 O O . TYR A 1 81 ? 31.817 30.557 40.362 1.00 12.71 81 TYR A O 1
ATOM 642 N N . THR A 1 82 ? 33.935 30.185 39.669 1.00 5.50 82 THR A N 1
ATOM 643 C CA . THR A 1 82 ? 33.607 30.047 38.256 1.00 7.57 82 THR A CA 1
ATOM 644 C C . THR A 1 82 ? 34.056 28.682 37.756 1.00 9.65 82 THR A C 1
ATOM 645 O O . THR A 1 82 ? 35.205 28.283 37.975 1.00 10.05 82 THR A O 1
ATOM 649 N N . CYS A 1 83 ? 33.154 27.974 37.087 1.00 5.85 83 CYS A N 1
ATOM 650 C CA . CYS A 1 83 ? 33.476 26.711 36.443 1.00 12.77 83 CYS A CA 1
ATOM 651 C C . CYS A 1 83 ? 33.749 26.936 34.962 1.00 8.88 83 CYS A C 1
ATOM 652 O O . CYS A 1 83 ? 33.169 27.825 34.333 1.00 7.28 83 CYS A O 1
ATOM 655 N N . ARG A 1 84 ? 34.640 26.118 34.408 1.00 6.44 84 ARG A N 1
ATOM 656 C CA . ARG A 1 84 ? 35.003 26.207 33.001 1.00 7.94 84 ARG A CA 1
ATOM 657 C C . ARG A 1 84 ? 34.960 24.822 32.377 1.00 7.36 84 ARG A C 1
ATOM 658 O O . ARG A 1 84 ? 35.555 23.878 32.906 1.00 8.39 84 ARG A O 1
ATOM 666 N N . GLY A 1 85 ? 34.255 24.707 31.256 1.00 8.50 85 GLY A N 1
ATOM 667 C CA . GLY A 1 85 ? 34.196 23.461 30.520 1.00 10.39 85 GLY A CA 1
ATOM 668 C C . GLY A 1 85 ? 34.747 23.602 29.118 1.00 13.62 85 GLY A C 1
ATOM 669 O O . GLY A 1 85 ? 34.237 24.391 28.318 1.00 8.34 85 GLY A O 1
ATOM 670 N N . TRP A 1 86 ? 35.801 22.852 28.812 1.00 11.02 86 TRP A N 1
ATOM 671 C CA . TRP A 1 86 ? 36.381 22.874 27.480 1.00 11.40 86 TRP A CA 1
ATOM 672 C C . TRP A 1 86 ? 35.572 21.992 26.538 1.00 12.30 86 TRP A C 1
ATOM 673 O O . TRP A 1 86 ? 35.158 20.887 26.899 1.00 13.57 86 TRP A O 1
ATOM 684 N N . VAL A 1 87 ? 35.336 22.497 25.323 1.00 12.20 87 VAL A N 1
ATOM 685 C CA . VAL A 1 87 ? 34.815 21.665 24.244 1.00 16.47 87 VAL A CA 1
ATOM 686 C C . VAL A 1 87 ? 35.937 21.072 23.408 1.00 16.77 87 VAL A C 1
ATOM 687 O O . VAL A 1 87 ? 35.668 20.382 22.415 1.00 12.20 87 VAL A O 1
ATOM 691 N N . GLY A 1 88 ? 37.184 21.326 23.780 1.00 19.97 88 GLY A N 1
ATOM 692 C CA . GLY A 1 88 ? 38.312 20.803 23.042 1.00 19.51 88 GLY A CA 1
ATOM 693 C C . GLY A 1 88 ? 39.595 21.216 23.721 1.00 27.15 88 GLY A C 1
ATOM 694 O O . GLY A 1 88 ? 39.601 21.565 24.902 1.00 28.36 88 GLY A O 1
ATOM 695 N N . GLY A 1 89 ? 40.691 21.177 22.961 1.00 18.61 89 GLY A N 1
ATOM 696 C CA . GLY A 1 89 ? 41.966 21.609 23.501 1.00 13.78 89 GLY A CA 1
ATOM 697 C C . GLY A 1 89 ? 42.172 23.106 23.496 1.00 16.84 89 GLY A C 1
ATOM 698 O O . GLY A 1 89 ? 42.960 23.613 24.300 1.00 21.74 89 GLY A O 1
ATOM 699 N N . ARG A 1 90 ? 41.469 23.829 22.620 1.00 29.65 90 ARG A N 1
ATOM 700 C CA . ARG A 1 90 ? 41.718 25.249 22.415 1.00 39.18 90 ARG A CA 1
ATOM 701 C C . ARG A 1 90 ? 40.471 26.109 22.581 1.00 31.87 90 ARG A C 1
ATOM 702 O O . ARG A 1 90 ? 40.503 27.289 22.218 1.00 35.30 90 ARG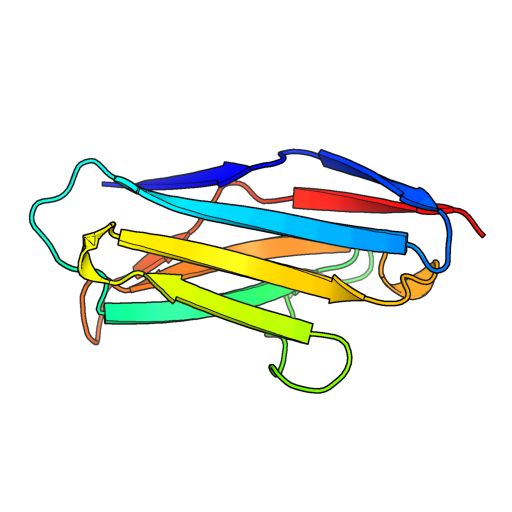 A O 1
ATOM 710 N N . GLU A 1 91 ? 39.379 25.561 23.110 1.00 24.36 91 GLU A N 1
ATOM 711 C CA . GLU A 1 91 ? 38.124 26.300 23.176 1.00 20.70 91 GLU A CA 1
ATOM 712 C C . GLU A 1 91 ? 37.336 25.844 24.394 1.00 17.00 91 GLU A C 1
ATOM 713 O O . GLU A 1 91 ? 37.135 24.642 24.589 1.00 14.31 91 GLU A O 1
ATOM 719 N N . GLY A 1 92 ? 36.894 26.805 25.207 1.00 11.21 92 GLY A N 1
ATOM 720 C CA . GLY A 1 92 ? 36.170 26.495 26.424 1.00 12.49 92 GLY A CA 1
ATOM 721 C C . GLY A 1 92 ? 35.132 27.552 26.731 1.00 14.20 92 GLY A C 1
ATOM 722 O O . GLY A 1 92 ? 35.121 28.637 26.144 1.00 13.60 92 GLY A O 1
ATOM 723 N N . TYR A 1 93 ? 34.248 27.217 27.670 1.00 12.23 93 TYR A N 1
ATOM 724 C CA . TYR A 1 93 ? 33.154 28.095 28.054 1.00 15.35 93 TYR A CA 1
ATOM 725 C C . TYR A 1 93 ? 32.965 28.033 29.562 1.00 9.41 93 TYR A C 1
ATOM 726 O O . TYR A 1 93 ? 33.308 27.039 30.206 1.00 9.20 93 TYR A O 1
ATOM 735 N N . GLU A 1 94 ? 32.418 29.111 30.119 1.00 12.42 94 GLU A N 1
ATOM 736 C CA . GLU A 1 94 ? 32.405 29.318 31.558 1.00 11.26 94 GLU A CA 1
ATOM 737 C C . GLU A 1 94 ? 31.001 29.653 32.040 1.00 10.99 94 GLU A C 1
ATOM 738 O O . GLU A 1 94 ? 30.197 30.241 31.311 1.00 15.55 94 GLU A O 1
ATOM 744 N N . GLY A 1 95 ? 30.718 29.272 33.287 1.00 11.14 95 GLY A N 1
ATOM 745 C CA . GLY A 1 95 ? 29.458 29.614 33.906 1.00 11.09 95 GLY A CA 1
ATOM 746 C C . GLY A 1 95 ? 29.437 31.042 34.416 1.00 8.49 95 GLY A C 1
ATOM 747 O O . GLY A 1 95 ? 30.457 31.725 34.491 1.00 9.88 95 GLY A O 1
ATOM 748 N N . ALA A 1 96 ? 28.238 31.495 34.780 1.00 12.09 96 ALA A N 1
ATOM 749 C CA . ALA A 1 96 ? 28.042 32.871 35.216 1.00 11.88 96 ALA A CA 1
ATOM 750 C C . ALA A 1 96 ? 28.513 33.124 36.644 1.00 11.10 96 ALA A C 1
ATOM 751 O O . ALA A 1 96 ? 28.435 34.267 37.107 1.00 19.79 96 ALA A O 1
ATOM 753 N N . GLY A 1 97 ? 28.985 32.104 37.350 1.00 7.49 97 GLY A N 1
ATOM 754 C CA . GLY A 1 97 ? 29.607 32.298 38.641 1.00 16.66 97 GLY A CA 1
ATOM 755 C C . GLY A 1 97 ? 28.681 31.961 39.800 1.00 11.99 97 GLY A C 1
ATOM 756 O O . GLY A 1 97 ? 27.454 31.943 39.680 1.00 12.91 97 GLY A O 1
ATOM 757 N N . THR A 1 98 ? 29.298 31.690 40.949 1.00 13.55 98 THR A N 1
ATOM 758 C CA . THR A 1 98 ? 28.590 31.417 42.196 1.00 11.67 98 THR A CA 1
ATOM 759 C C . THR A 1 98 ? 29.161 32.328 43.274 1.00 7.65 98 THR A C 1
ATOM 760 O O . THR A 1 98 ? 30.315 32.165 43.681 1.00 8.31 98 THR A O 1
ATOM 764 N N . LYS A 1 99 ? 28.359 33.289 43.730 1.00 9.58 99 LYS A N 1
ATOM 765 C CA . LYS A 1 99 ? 28.766 34.186 44.807 1.00 12.41 99 LYS A CA 1
ATOM 766 C C . LYS A 1 99 ? 28.512 33.495 46.141 1.00 8.51 99 LYS A C 1
ATOM 767 O O . LYS A 1 99 ? 27.360 33.341 46.558 1.00 9.30 99 LYS A O 1
ATOM 773 N N . LEU A 1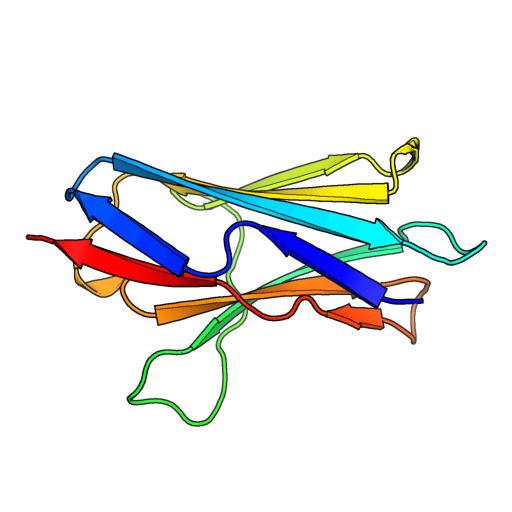 100 ? 29.580 33.078 46.813 1.00 6.79 100 LEU A N 1
ATOM 774 C CA . LEU A 1 100 ? 29.481 32.340 48.064 1.00 8.51 100 LEU A CA 1
ATOM 775 C C . LEU A 1 100 ? 29.833 33.241 49.238 1.00 18.68 100 LEU A C 1
ATOM 776 O O . LEU A 1 100 ? 30.874 33.907 49.227 1.00 13.02 100 LEU A O 1
ATOM 781 N N . THR A 1 101 ? 28.963 33.257 50.245 1.00 11.71 101 THR A N 1
ATOM 782 C CA . THR A 1 101 ? 29.234 33.892 51.527 1.00 7.84 101 THR A CA 1
ATOM 783 C C . THR A 1 101 ? 29.203 32.820 52.605 1.00 8.70 101 THR A C 1
ATOM 784 O O . THR A 1 101 ? 28.251 32.035 52.674 1.00 8.65 101 THR A O 1
ATOM 788 N N . VAL A 1 102 ? 30.241 32.778 53.433 1.00 9.73 102 VAL A N 1
ATOM 789 C CA . VAL A 1 102 ? 30.334 31.820 54.528 1.00 16.57 102 VAL A CA 1
ATOM 790 C C . VAL A 1 102 ? 30.285 32.593 55.837 1.00 17.03 102 VAL A C 1
ATOM 791 O O . VAL A 1 102 ? 31.092 33.504 56.061 1.00 11.57 102 VAL A O 1
ATOM 795 N N . LYS A 1 103 ? 29.345 32.233 56.692 1.00 18.38 103 LYS A N 1
ATOM 796 C CA . LYS A 1 103 ? 29.207 32.874 57.988 1.00 17.67 103 LYS A CA 1
ATOM 797 C C . LYS A 1 103 ? 30.108 32.200 59.019 1.00 19.22 103 LYS A C 1
ATOM 798 O O . LYS A 1 103 ? 30.337 30.988 58.955 1.00 14.13 103 LYS A O 1
ATOM 804 N N . PRO A 1 104 ? 30.644 32.972 59.978 1.00 15.40 104 PRO A N 1
ATOM 805 C CA . PRO A 1 104 ? 31.527 32.444 61.026 1.00 14.75 104 PRO A CA 1
ATOM 806 C C . PRO A 1 104 ? 30.826 31.462 61.960 1.00 9.30 104 PRO A C 1
ATOM 807 O O . PRO A 1 104 ? 29.598 31.487 62.042 1.00 15.02 104 PRO A O 1
#

B-factor: mean 14.93, std 7.91, range [2.98, 72.39]

Organism: Okamejei kenojei (NCBI:txid432798)

InterPro domains:
  IPR003599 Immunoglobulin domain subtype [SM00409] (7-103)
  IPR007110 Immunoglobulin-like domain [PS50835] (1-84)
  IPR013106 Immunoglobulin V-set domain [PF07686] (5-102)
  IPR013106 Immunoglobulin V-set domain [SM00406] (17-85)
  IPR013783 Immunoglobulin-like fold [G3DSA:2.60.40.10] (1-104)
  IPR036179 Immunoglobulin-like domain superfamily [SSF48726] (3-103)
  IPR051006 T cell receptor variable domain [PTHR19343] (3-83)